Protein AF-A0A4U9RCS9-F1 (afdb_monomer_lite)

Organism: Hathewaya histolytica (NCBI:txid1498)

Structure (mmCIF, N/CA/C/O backbone):
data_AF-A0A4U9RCS9-F1
#
_entry.id   AF-A0A4U9RCS9-F1
#
loop_
_atom_site.group_PDB
_atom_site.id
_atom_site.type_symbol
_atom_site.label_atom_id
_atom_site.label_alt_id
_atom_site.label_comp_id
_atom_site.label_asym_id
_atom_site.label_entity_id
_atom_site.label_seq_id
_atom_site.pdbx_PDB_ins_code
_atom_site.Cartn_x
_atom_site.Cartn_y
_atom_site.Cartn_z
_atom_site.occupancy
_atom_site.B_iso_or_equiv
_atom_site.auth_seq_id
_atom_site.auth_comp_id
_atom_site.auth_asym_id
_atom_site.auth_atom_id
_atom_site.pdbx_PDB_model_num
ATOM 1 N N . MET A 1 1 ? -18.774 -8.034 13.179 1.00 55.34 1 MET A N 1
ATOM 2 C CA . MET A 1 1 ? -17.361 -7.604 13.292 1.00 55.34 1 MET A CA 1
ATOM 3 C C . MET A 1 1 ? -17.149 -6.512 12.253 1.00 55.34 1 MET A C 1
ATOM 5 O O . MET A 1 1 ? -17.147 -6.824 11.071 1.00 55.34 1 MET A O 1
ATOM 9 N N . TYR A 1 2 ? -17.124 -5.246 12.668 1.00 74.62 2 TYR A N 1
ATOM 10 C CA . TYR A 1 2 ? -17.143 -4.103 11.748 1.00 74.62 2 TYR A CA 1
ATOM 11 C C . TYR A 1 2 ? -15.723 -3.594 11.499 1.00 74.62 2 TYR A C 1
ATOM 13 O O . TYR A 1 2 ? -14.962 -3.400 12.447 1.00 74.62 2 TYR A O 1
ATOM 21 N N . LEU A 1 3 ? -15.361 -3.390 10.230 1.00 84.31 3 LEU A N 1
ATOM 22 C CA . LEU A 1 3 ? -14.162 -2.628 9.894 1.00 84.31 3 LEU A CA 1
ATOM 23 C C . LEU A 1 3 ? -14.387 -1.153 10.254 1.00 84.31 3 LEU A C 1
ATOM 25 O O . LEU A 1 3 ? -15.476 -0.627 10.021 1.00 84.31 3 LEU A O 1
ATOM 29 N N . PRO A 1 4 ? -13.371 -0.465 10.793 1.00 87.31 4 PRO A N 1
ATOM 30 C CA . PRO A 1 4 ? -13.466 0.963 11.029 1.00 87.31 4 PRO A CA 1
ATOM 31 C C . PRO A 1 4 ? -13.639 1.707 9.701 1.00 87.31 4 PRO A C 1
ATOM 33 O O . PRO A 1 4 ? -12.878 1.474 8.762 1.00 87.31 4 PRO A O 1
ATOM 36 N N . LEU A 1 5 ? -14.592 2.642 9.638 1.00 89.12 5 LEU A N 1
ATOM 37 C CA . LEU A 1 5 ? -14.933 3.375 8.411 1.00 89.12 5 LEU A CA 1
ATOM 38 C C . LEU A 1 5 ? -13.709 4.058 7.776 1.00 89.12 5 LEU A C 1
ATOM 40 O O . LEU A 1 5 ? -13.534 4.024 6.563 1.00 89.12 5 LEU A O 1
ATOM 44 N N . PHE A 1 6 ? -12.807 4.601 8.602 1.00 90.94 6 PHE A N 1
ATOM 45 C CA . PHE A 1 6 ? -11.592 5.260 8.121 1.00 90.94 6 PHE A CA 1
ATOM 46 C C . PHE A 1 6 ? -10.667 4.324 7.330 1.00 90.94 6 PHE A C 1
ATOM 48 O O . PHE A 1 6 ? -9.943 4.797 6.462 1.00 90.94 6 PHE A O 1
ATOM 55 N N . SER A 1 7 ? -10.679 3.009 7.592 1.00 92.44 7 SER A N 1
ATOM 56 C CA . SER A 1 7 ? -9.829 2.046 6.871 1.00 92.44 7 SER A CA 1
ATOM 57 C C . SER A 1 7 ? -10.196 1.930 5.390 1.00 92.44 7 SER A C 1
ATOM 59 O O . SER A 1 7 ? -9.321 1.675 4.566 1.00 92.44 7 SER A O 1
ATOM 61 N N . ILE A 1 8 ? -11.459 2.196 5.043 1.00 93.44 8 ILE A N 1
ATOM 62 C CA . ILE A 1 8 ? -11.970 2.134 3.669 1.00 93.44 8 ILE A CA 1
ATOM 63 C C . ILE A 1 8 ? -11.249 3.154 2.784 1.00 93.44 8 ILE A C 1
ATOM 65 O O . ILE A 1 8 ? -10.861 2.829 1.666 1.00 93.44 8 ILE A O 1
ATOM 69 N N . LEU A 1 9 ? -10.991 4.356 3.304 1.00 94.62 9 LEU A N 1
ATOM 70 C CA . LEU A 1 9 ? -10.298 5.413 2.567 1.00 94.62 9 LEU A CA 1
ATOM 71 C C . LEU A 1 9 ? -8.881 4.980 2.153 1.00 94.62 9 LEU A C 1
ATOM 73 O O . LEU A 1 9 ? -8.484 5.175 1.009 1.00 94.62 9 LEU A O 1
ATOM 77 N N . PHE A 1 10 ? -8.145 4.313 3.045 1.00 94.69 10 PHE A N 1
ATOM 78 C CA . PHE A 1 10 ? -6.808 3.784 2.751 1.00 94.69 10 PHE A CA 1
ATOM 79 C C . PHE A 1 10 ? -6.833 2.635 1.735 1.00 94.69 10 PHE A C 1
ATOM 81 O O . PHE A 1 10 ? -5.953 2.539 0.881 1.00 94.69 10 PHE A O 1
ATOM 88 N N . ILE A 1 11 ? -7.857 1.780 1.800 1.00 94.31 11 ILE A N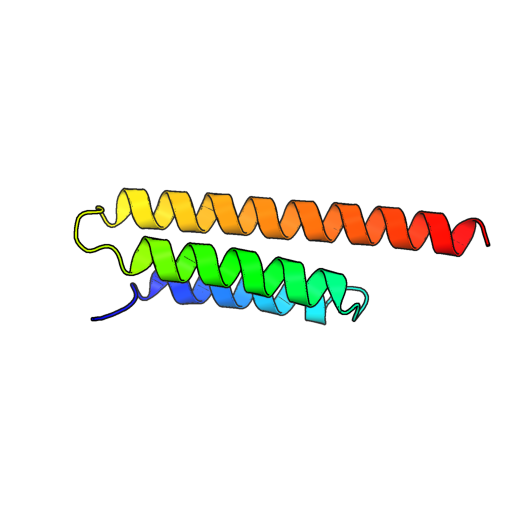 1
ATOM 89 C CA . ILE A 1 11 ? -8.053 0.694 0.832 1.00 94.31 11 ILE A CA 1
ATOM 90 C C . ILE A 1 11 ? -8.316 1.269 -0.563 1.00 94.31 11 ILE A C 1
ATOM 92 O O . ILE A 1 11 ? -7.690 0.825 -1.522 1.00 94.31 11 ILE A O 1
ATOM 96 N N . ILE A 1 12 ? -9.176 2.287 -0.676 1.00 95.06 12 ILE A N 1
ATOM 97 C CA . ILE A 1 12 ? -9.453 2.967 -1.951 1.00 95.06 12 ILE A CA 1
ATOM 98 C C . ILE A 1 12 ? -8.169 3.566 -2.533 1.00 95.06 12 ILE A C 1
ATOM 100 O O . ILE A 1 12 ? -7.889 3.353 -3.710 1.00 95.06 12 ILE A O 1
ATOM 104 N N . ILE A 1 13 ? -7.357 4.245 -1.712 1.00 93.94 13 ILE A N 1
ATOM 105 C CA . ILE A 1 13 ? -6.063 4.787 -2.156 1.00 93.94 13 ILE A CA 1
ATOM 106 C C . ILE A 1 13 ? -5.192 3.678 -2.757 1.00 93.94 13 ILE A C 1
ATOM 108 O O . ILE A 1 13 ? -4.683 3.844 -3.859 1.00 93.94 13 ILE A O 1
ATOM 112 N N . LEU A 1 14 ? -5.054 2.533 -2.081 1.00 93.44 14 LEU A N 1
ATOM 113 C CA . LEU A 1 14 ? -4.229 1.421 -2.568 1.00 93.44 14 LEU A CA 1
ATOM 114 C C . LEU A 1 14 ? -4.770 0.757 -3.843 1.00 93.44 14 LEU A C 1
ATOM 116 O O . LEU A 1 14 ? -3.973 0.231 -4.615 1.00 93.44 14 LEU A O 1
ATOM 120 N N . ILE A 1 15 ? -6.084 0.783 -4.081 1.00 93.62 15 ILE A N 1
ATOM 121 C CA . ILE A 1 15 ? -6.696 0.287 -5.327 1.00 93.62 15 ILE A CA 1
ATOM 122 C C . ILE A 1 15 ? -6.468 1.266 -6.483 1.00 93.62 15 ILE A C 1
ATOM 124 O O . ILE A 1 15 ? -6.244 0.832 -7.609 1.00 93.62 15 ILE A O 1
ATOM 128 N N . LEU A 1 16 ? -6.479 2.575 -6.225 1.00 91.56 16 LEU A N 1
ATOM 129 C CA . LEU A 1 16 ? -6.237 3.578 -7.268 1.00 91.56 16 LEU A CA 1
ATOM 130 C C . LEU A 1 16 ? -4.815 3.505 -7.836 1.00 91.56 16 LEU A C 1
ATOM 132 O O . LEU A 1 16 ? -4.605 3.833 -8.997 1.00 91.56 16 LEU A O 1
ATOM 136 N N . VAL A 1 17 ? -3.841 3.046 -7.049 1.00 89.38 17 VAL A N 1
ATOM 137 C CA . VAL A 1 17 ? -2.438 2.941 -7.478 1.00 89.38 17 VAL A CA 1
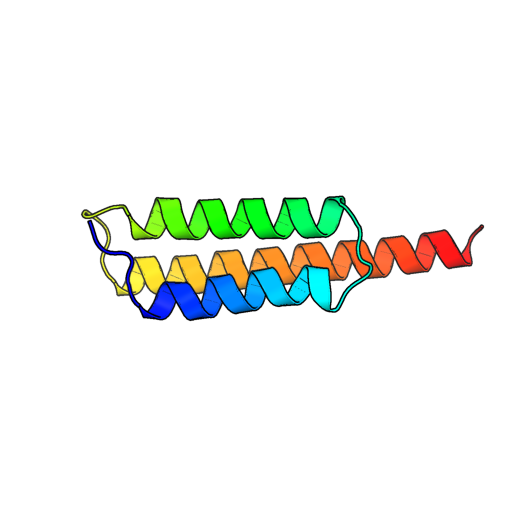ATOM 138 C C . VAL A 1 17 ? -2.244 2.057 -8.719 1.00 89.38 17 VAL A C 1
ATOM 140 O O . VAL A 1 17 ? -1.715 2.567 -9.702 1.00 89.38 17 VAL A O 1
ATOM 143 N N . PRO A 1 18 ? -2.645 0.771 -8.736 1.00 87.12 18 PRO A N 1
ATOM 144 C CA . PRO A 1 18 ? -2.503 -0.075 -9.917 1.00 87.12 18 PRO A CA 1
ATOM 145 C C . PRO A 1 18 ? -3.368 0.383 -11.093 1.00 87.12 18 PRO A C 1
ATOM 147 O O . PRO A 1 18 ? -2.996 0.109 -12.225 1.00 87.12 18 PRO A O 1
ATOM 150 N N . VAL A 1 19 ? -4.476 1.090 -10.842 1.00 87.06 19 VAL A N 1
ATOM 151 C CA . VAL A 1 19 ? -5.345 1.656 -11.891 1.00 87.06 19 VAL A CA 1
ATOM 152 C C . VAL A 1 19 ? -4.689 2.853 -12.589 1.00 87.06 19 VAL A C 1
ATOM 154 O O . VAL A 1 19 ? -4.860 3.043 -13.786 1.00 87.06 19 VAL A O 1
ATOM 157 N N . LEU A 1 20 ? -3.944 3.676 -11.847 1.00 83.88 20 LEU A N 1
ATOM 158 C CA . LEU A 1 20 ? -3.259 4.862 -12.380 1.00 83.88 20 LEU A CA 1
ATOM 159 C C . LEU A 1 20 ? -1.821 4.580 -12.845 1.00 83.88 20 LEU A C 1
ATOM 161 O O . LEU A 1 20 ? -1.179 5.453 -13.428 1.00 83.88 20 LEU A O 1
ATOM 165 N N . SER A 1 21 ? -1.289 3.399 -12.541 1.00 78.31 21 SER A N 1
ATOM 166 C CA . SER A 1 21 ? 0.058 2.971 -12.919 1.00 78.31 21 SER A CA 1
ATOM 167 C C . SER A 1 21 ? 0.014 2.071 -14.158 1.00 78.31 21 SER A C 1
ATOM 169 O O . SER A 1 21 ? -1.046 1.812 -14.718 1.00 78.31 21 SER A O 1
ATOM 171 N N . ILE A 1 22 ? 1.172 1.563 -14.588 1.00 69.75 22 ILE A N 1
ATOM 172 C CA . ILE A 1 22 ? 1.239 0.449 -15.541 1.00 69.75 22 ILE A CA 1
ATOM 173 C C . ILE A 1 22 ? 0.361 -0.674 -14.978 1.00 69.75 22 ILE A C 1
ATOM 175 O O . ILE A 1 22 ? 0.614 -1.113 -13.854 1.00 69.75 22 ILE A O 1
ATOM 179 N N . GLU A 1 23 ? -0.652 -1.125 -15.727 1.00 70.88 23 GLU A N 1
ATOM 180 C CA . GLU A 1 23 ? -1.590 -2.197 -15.345 1.00 70.88 23 GLU A CA 1
ATOM 181 C C . GLU A 1 23 ? -0.890 -3.570 -15.289 1.00 70.88 23 GLU A C 1
ATOM 183 O O . GLU A 1 23 ? -1.235 -4.538 -15.963 1.00 70.88 23 GLU A O 1
ATOM 188 N N . ALA A 1 24 ? 0.155 -3.662 -14.477 1.00 82.12 24 ALA A N 1
ATOM 189 C CA . ALA A 1 24 ? 0.941 -4.851 -14.270 1.00 82.12 24 ALA A CA 1
ATOM 190 C C . ALA A 1 24 ? 0.344 -5.655 -13.116 1.00 82.12 24 ALA A C 1
ATOM 192 O O . ALA A 1 24 ? 0.061 -5.132 -12.032 1.00 82.12 24 ALA A O 1
ATOM 193 N N . VAL A 1 25 ? 0.255 -6.969 -13.324 1.00 88.00 25 VAL A N 1
ATOM 194 C CA . VAL A 1 25 ? -0.175 -7.950 -12.313 1.00 88.00 25 VAL A CA 1
ATOM 195 C C . VAL A 1 25 ? 0.606 -7.789 -11.002 1.00 88.00 25 VAL A C 1
ATOM 197 O O . VAL A 1 25 ? 0.054 -7.957 -9.912 1.00 88.00 25 VAL A O 1
ATOM 200 N N . THR A 1 26 ? 1.879 -7.400 -11.084 1.00 89.12 26 THR A N 1
ATOM 201 C CA . THR A 1 26 ? 2.732 -7.154 -9.917 1.00 89.12 26 THR A CA 1
ATOM 202 C C . THR A 1 26 ? 2.221 -6.008 -9.042 1.00 89.12 26 THR A C 1
ATOM 204 O O . THR A 1 26 ? 2.163 -6.167 -7.824 1.00 89.12 26 THR A O 1
ATOM 207 N N . ILE A 1 27 ? 1.799 -4.880 -9.626 1.00 90.94 27 ILE A N 1
ATOM 208 C CA . ILE A 1 27 ? 1.314 -3.721 -8.852 1.00 90.94 27 ILE A CA 1
ATOM 209 C C . ILE A 1 27 ? -0.021 -4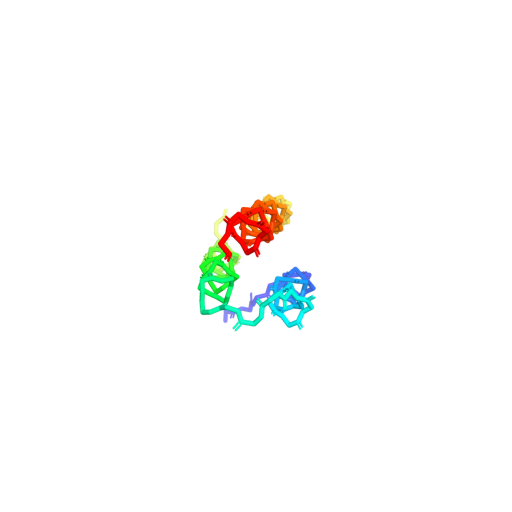.058 -8.186 1.00 90.94 27 ILE A C 1
ATOM 211 O O . ILE A 1 27 ? -0.210 -3.777 -7.003 1.00 90.94 27 ILE A O 1
ATOM 215 N N . TRP A 1 28 ? -0.904 -4.766 -8.896 1.00 93.12 28 TRP A N 1
ATOM 216 C CA . TRP A 1 28 ? -2.138 -5.302 -8.315 1.00 93.12 28 TRP A CA 1
ATOM 217 C C . TRP A 1 28 ? -1.863 -6.214 -7.116 1.00 93.12 28 TRP A C 1
ATOM 219 O O . TRP A 1 28 ? -2.488 -6.071 -6.065 1.00 93.12 28 TRP A O 1
ATOM 229 N N . SER A 1 29 ? -0.885 -7.112 -7.243 1.00 93.19 29 SER A N 1
ATOM 230 C CA . SER A 1 29 ? -0.510 -8.050 -6.180 1.00 93.19 29 SER A CA 1
ATOM 231 C C . SER A 1 29 ? 0.035 -7.325 -4.945 1.00 93.19 29 SER A C 1
ATOM 233 O O . SER A 1 29 ? -0.332 -7.660 -3.815 1.00 93.19 29 SER A O 1
ATOM 235 N N . ILE A 1 30 ? 0.854 -6.288 -5.151 1.00 92.88 30 ILE A N 1
ATOM 236 C CA . ILE A 1 30 ? 1.361 -5.411 -4.087 1.00 92.88 30 ILE A CA 1
ATOM 237 C C . ILE A 1 30 ? 0.192 -4.728 -3.364 1.00 92.88 30 ILE A C 1
ATOM 239 O O . ILE A 1 30 ? 0.097 -4.816 -2.135 1.00 92.88 30 ILE A O 1
ATOM 243 N N . SER A 1 31 ? -0.730 -4.102 -4.098 1.00 94.19 31 SER A N 1
ATOM 244 C CA . SER A 1 31 ? -1.887 -3.427 -3.502 1.00 94.19 31 SER A CA 1
ATOM 245 C C . SER A 1 31 ? -2.774 -4.379 -2.703 1.00 94.19 31 SER A C 1
ATOM 247 O O . SER A 1 31 ? -3.098 -4.089 -1.549 1.00 94.19 31 SER A O 1
ATOM 249 N N . ILE A 1 32 ? -3.110 -5.546 -3.261 1.00 95.38 32 ILE A N 1
ATOM 250 C CA . ILE A 1 32 ? -3.927 -6.563 -2.580 1.00 95.38 32 ILE A CA 1
ATOM 251 C C . ILE A 1 32 ? -3.248 -7.028 -1.285 1.00 95.38 32 ILE A C 1
ATOM 253 O O . ILE A 1 32 ? -3.907 -7.145 -0.248 1.00 95.38 32 ILE A O 1
ATOM 257 N N . TYR A 1 33 ? -1.931 -7.240 -1.306 1.00 96.12 33 TYR A N 1
ATOM 258 C CA . TYR A 1 33 ? -1.172 -7.654 -0.127 1.00 96.12 33 TYR A CA 1
ATOM 259 C C . TYR A 1 33 ? -1.251 -6.630 1.019 1.00 96.12 33 TYR A C 1
ATOM 261 O O . TYR A 1 33 ? -1.499 -6.999 2.175 1.00 96.12 33 TYR A O 1
ATOM 269 N N . PHE A 1 34 ? -1.080 -5.339 0.721 1.00 96.12 34 PHE A N 1
ATOM 270 C CA . PHE A 1 34 ? -1.165 -4.289 1.741 1.00 96.12 34 PHE A CA 1
ATOM 271 C C . PHE A 1 34 ? -2.602 -4.051 2.221 1.00 96.12 34 PHE A C 1
ATOM 273 O O . PHE A 1 34 ? -2.813 -3.861 3.422 1.00 96.12 34 PHE A O 1
ATOM 280 N N . ILE A 1 35 ? -3.599 -4.162 1.338 1.00 95.94 35 ILE A N 1
ATOM 281 C CA . ILE A 1 35 ? -5.023 -4.136 1.711 1.00 95.94 35 ILE A CA 1
ATOM 282 C C . ILE A 1 35 ? -5.345 -5.281 2.678 1.00 95.94 35 ILE A C 1
ATOM 284 O O . ILE A 1 35 ? -5.947 -5.053 3.730 1.00 95.94 35 ILE A O 1
ATOM 288 N N . TYR A 1 36 ? -4.885 -6.499 2.385 1.00 95.69 36 TYR A N 1
ATOM 289 C CA . TYR A 1 36 ? -5.056 -7.648 3.274 1.00 95.69 36 TYR A CA 1
ATOM 290 C C . TYR A 1 36 ? -4.446 -7.393 4.660 1.00 95.69 36 TYR A C 1
ATOM 292 O O . TYR A 1 36 ? -5.092 -7.667 5.676 1.00 95.69 36 TYR A O 1
ATOM 300 N N . LYS A 1 37 ? -3.241 -6.809 4.729 1.00 94.88 37 LYS A N 1
ATOM 301 C CA . LYS A 1 37 ? -2.624 -6.419 6.008 1.00 94.88 37 LYS A CA 1
ATOM 302 C C . LYS A 1 37 ? -3.467 -5.407 6.781 1.00 94.88 37 LYS A C 1
ATOM 304 O O . LYS A 1 37 ? -3.643 -5.585 7.988 1.00 94.88 37 LYS A O 1
ATOM 309 N N . ILE A 1 38 ? -4.003 -4.386 6.110 1.00 94.56 38 ILE A N 1
ATOM 310 C CA . ILE A 1 38 ? -4.879 -3.380 6.731 1.00 94.56 38 ILE A CA 1
ATOM 311 C C . ILE A 1 38 ? -6.129 -4.045 7.308 1.00 94.56 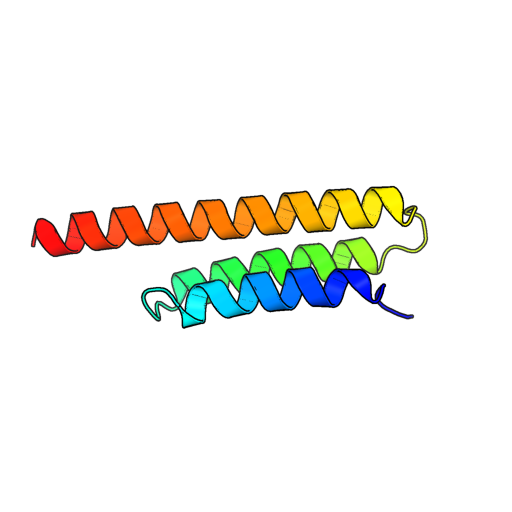38 ILE A C 1
ATOM 313 O O . ILE A 1 38 ? -6.443 -3.838 8.482 1.00 94.56 38 ILE A O 1
ATOM 317 N N . ILE A 1 39 ? -6.807 -4.880 6.518 1.00 94.38 39 ILE A N 1
ATOM 318 C CA . ILE A 1 39 ? -8.034 -5.567 6.937 1.00 94.38 39 ILE A CA 1
ATOM 319 C C . ILE A 1 39 ? -7.756 -6.482 8.130 1.00 94.38 39 ILE A C 1
ATOM 321 O O . ILE A 1 39 ? -8.467 -6.416 9.137 1.00 94.38 39 ILE A O 1
ATOM 325 N N . LYS A 1 40 ? -6.698 -7.297 8.051 1.00 93.75 40 LYS A N 1
ATOM 326 C CA . LYS A 1 40 ? -6.312 -8.222 9.122 1.00 93.75 40 LYS A CA 1
ATOM 327 C C . LYS A 1 40 ? -6.017 -7.480 10.425 1.00 93.75 40 LYS A C 1
ATOM 329 O O . LYS A 1 40 ? -6.485 -7.907 11.475 1.00 93.75 40 LYS A O 1
ATOM 334 N N . TYR A 1 41 ? -5.295 -6.360 10.358 1.00 92.81 41 TYR A N 1
ATOM 335 C CA . TYR A 1 41 ? -4.956 -5.568 11.542 1.00 92.81 41 TYR A CA 1
ATOM 336 C C . TYR A 1 41 ? -6.168 -4.822 12.119 1.00 92.81 41 TYR A C 1
ATOM 338 O O . TYR A 1 41 ? -6.351 -4.763 13.331 1.00 92.81 41 TYR A O 1
ATOM 346 N N . CYS A 1 42 ? -7.036 -4.273 11.267 1.00 92.12 42 CYS A N 1
ATOM 347 C CA . CYS A 1 42 ? -8.223 -3.545 11.716 1.00 92.12 42 CYS A CA 1
ATOM 348 C C . CYS A 1 42 ? -9.279 -4.452 12.361 1.00 92.12 42 CYS A C 1
ATOM 350 O O . CYS A 1 42 ? -10.041 -3.986 13.217 1.00 92.12 42 CYS A O 1
ATOM 352 N N . LYS A 1 43 ? -9.310 -5.731 11.968 1.00 90.81 43 LYS A N 1
ATOM 353 C CA . LYS A 1 43 ? -10.201 -6.754 12.523 1.00 90.81 43 LYS A CA 1
ATOM 354 C C . LYS A 1 43 ? -9.814 -7.172 13.948 1.00 90.81 43 LYS A C 1
ATOM 356 O O . LYS A 1 43 ? -10.666 -7.686 14.659 1.00 90.81 43 LYS A O 1
ATOM 361 N N . ASP A 1 44 ? -8.582 -6.925 14.390 1.00 89.00 44 ASP A N 1
ATOM 362 C CA . ASP A 1 44 ? -8.153 -7.225 15.760 1.00 89.00 44 ASP A CA 1
ATOM 363 C C . ASP A 1 44 ? -8.891 -6.326 16.775 1.00 89.00 44 ASP A C 1
ATOM 365 O O . ASP A 1 44 ? -8.806 -5.094 16.724 1.00 89.00 44 ASP A O 1
ATOM 369 N N . THR A 1 45 ? -9.666 -6.929 17.679 1.00 82.56 45 THR A N 1
ATOM 370 C CA . THR A 1 45 ? -10.461 -6.216 18.695 1.00 82.56 45 THR A CA 1
ATOM 371 C C . THR A 1 45 ? -9.627 -5.738 19.877 1.00 82.56 45 THR A C 1
ATOM 373 O O . THR A 1 45 ? -10.070 -4.842 20.588 1.00 82.56 45 THR A O 1
ATOM 376 N N . ASN A 1 46 ? -8.418 -6.273 20.061 1.00 86.81 46 ASN A N 1
ATOM 377 C CA . ASN A 1 46 ? -7.535 -5.907 21.172 1.00 86.81 46 ASN A CA 1
ATOM 378 C C . ASN A 1 46 ? -6.743 -4.617 20.900 1.00 86.81 46 ASN A C 1
ATOM 380 O O . ASN A 1 46 ? -6.054 -4.106 21.779 1.00 86.81 46 ASN A O 1
ATOM 384 N N . LYS A 1 47 ? -6.822 -4.090 19.674 1.00 88.06 47 LYS A N 1
ATOM 385 C CA . LYS A 1 47 ? -6.092 -2.903 19.218 1.00 88.06 47 LYS A CA 1
ATOM 386 C C . LYS A 1 47 ? -6.941 -1.645 19.335 1.00 88.06 47 LYS A C 1
ATOM 388 O O . LYS A 1 47 ? -8.099 -1.622 18.910 1.00 88.06 47 LYS A O 1
ATOM 393 N N . SER A 1 48 ? -6.335 -0.558 19.807 1.00 90.44 48 SER A N 1
ATOM 394 C CA . SER A 1 48 ? -7.004 0.747 19.839 1.00 90.44 48 SER A CA 1
ATOM 395 C C . SER A 1 48 ? -7.188 1.328 18.429 1.00 90.44 48 SER A C 1
ATOM 397 O O . SER A 1 48 ? -6.415 1.046 17.508 1.00 90.44 48 SER A O 1
ATOM 399 N N . ASN A 1 49 ? -8.175 2.211 18.247 1.00 88.81 49 ASN A N 1
ATOM 400 C CA . ASN A 1 49 ? -8.393 2.888 16.960 1.00 88.81 49 ASN A CA 1
ATOM 401 C C . ASN A 1 49 ? -7.177 3.716 16.510 1.00 88.81 49 ASN A C 1
ATOM 403 O O . ASN A 1 49 ? -6.908 3.803 15.313 1.00 88.81 49 ASN A O 1
ATOM 407 N N . LYS A 1 50 ? -6.404 4.271 17.454 1.00 91.19 50 LYS A N 1
ATOM 408 C CA . LYS A 1 50 ? -5.177 5.028 17.164 1.00 91.19 50 LYS A CA 1
ATOM 409 C C . LYS A 1 50 ? -4.086 4.133 16.565 1.00 91.19 50 LYS A C 1
ATOM 411 O O . LYS A 1 50 ? -3.429 4.522 15.602 1.00 91.19 50 LYS A O 1
ATOM 416 N N . GLU A 1 51 ? -3.919 2.924 17.095 1.00 92.88 51 GLU A N 1
ATOM 417 C CA . GLU A 1 51 ? -2.970 1.939 16.558 1.00 92.88 51 GLU A CA 1
ATOM 418 C C . GLU A 1 51 ? -3.396 1.428 15.183 1.00 92.88 51 GLU A C 1
ATOM 420 O O . GLU A 1 51 ? -2.566 1.327 14.278 1.00 92.88 51 GLU A O 1
ATOM 425 N N . LYS A 1 52 ? -4.696 1.166 15.003 1.00 93.00 52 LYS A N 1
ATOM 426 C CA . LYS A 1 52 ? -5.263 0.777 13.705 1.00 93.00 52 LYS A CA 1
ATOM 427 C C . LYS A 1 52 ? -5.009 1.849 12.652 1.00 93.00 52 LYS A C 1
ATOM 429 O O . LYS A 1 52 ? -4.511 1.529 11.578 1.00 93.00 52 LYS A O 1
ATOM 434 N N . LEU A 1 53 ? -5.260 3.118 12.981 1.00 93.69 53 LEU A N 1
ATOM 435 C CA . LEU A 1 53 ? -4.990 4.242 12.086 1.00 93.69 53 LEU A CA 1
ATOM 436 C C . LEU A 1 53 ? -3.504 4.333 11.718 1.00 93.69 53 LEU A C 1
ATOM 438 O O . LEU A 1 53 ? -3.175 4.444 10.538 1.00 93.69 53 LEU A O 1
ATOM 442 N N . LYS A 1 54 ? -2.602 4.222 12.704 1.00 94.50 54 LYS A N 1
ATOM 443 C CA . LYS A 1 54 ? -1.151 4.220 12.461 1.00 94.50 54 LYS A CA 1
ATOM 444 C C . LYS A 1 54 ? -0.755 3.112 11.482 1.00 94.50 54 LYS A C 1
ATOM 446 O O . LYS A 1 54 ? 0.009 3.360 10.554 1.00 94.50 54 LYS A O 1
ATOM 451 N N . MET A 1 55 ? -1.300 1.909 11.651 1.00 93.56 55 MET A N 1
ATOM 452 C CA . MET A 1 55 ? -1.029 0.795 10.742 1.00 93.56 55 MET A CA 1
ATOM 453 C C . MET A 1 55 ? -1.636 0.983 9.354 1.00 93.56 55 MET A C 1
ATOM 455 O O . MET A 1 55 ? -0.994 0.593 8.378 1.00 93.56 55 MET A O 1
ATOM 459 N N . CYS A 1 56 ? -2.819 1.588 9.234 1.00 94.94 56 CYS A N 1
ATOM 460 C CA . CYS A 1 56 ? -3.375 1.958 7.933 1.00 94.94 56 CYS A CA 1
ATOM 461 C C . CYS A 1 56 ? -2.434 2.907 7.187 1.00 94.94 56 CYS A C 1
ATOM 463 O O . CYS A 1 56 ? -2.090 2.639 6.037 1.00 94.94 56 CYS A O 1
ATOM 465 N N . ILE A 1 57 ? -1.957 3.960 7.859 1.00 95.94 57 ILE A N 1
ATOM 466 C CA . ILE A 1 57 ? -1.025 4.934 7.277 1.00 95.94 57 ILE A CA 1
ATOM 467 C C . ILE A 1 57 ? 0.268 4.239 6.843 1.00 95.94 57 ILE A C 1
ATOM 469 O O . ILE A 1 57 ? 0.658 4.361 5.687 1.00 95.94 57 ILE A O 1
ATOM 473 N N . ILE A 1 58 ? 0.897 3.454 7.726 1.00 96.62 58 ILE A N 1
ATOM 474 C CA . ILE A 1 58 ? 2.164 2.768 7.423 1.00 96.62 58 ILE A CA 1
ATOM 475 C C . ILE A 1 58 ? 2.019 1.830 6.221 1.00 96.62 58 ILE A C 1
ATOM 477 O O . ILE A 1 58 ? 2.830 1.892 5.302 1.00 96.62 58 ILE A O 1
ATOM 481 N N . ASN A 1 59 ? 0.993 0.973 6.194 1.00 95.25 59 ASN A N 1
ATOM 482 C CA . ASN A 1 59 ? 0.809 0.040 5.078 1.00 95.25 59 ASN A CA 1
ATOM 483 C C . ASN A 1 59 ? 0.467 0.760 3.770 1.00 95.25 59 ASN A C 1
ATOM 485 O O . ASN A 1 59 ? 0.889 0.310 2.710 1.00 95.25 59 ASN A O 1
ATOM 489 N N . THR A 1 60 ? -0.254 1.880 3.837 1.00 95.75 60 THR A N 1
ATOM 490 C CA . THR A 1 60 ? -0.563 2.688 2.650 1.00 95.75 60 THR A CA 1
ATOM 491 C C . THR A 1 60 ? 0.696 3.338 2.093 1.00 95.75 60 THR A C 1
ATOM 493 O O . THR A 1 60 ? 0.963 3.219 0.902 1.00 95.75 60 THR A O 1
ATOM 496 N N . VAL A 1 61 ? 1.506 3.962 2.956 1.00 96.62 61 VAL A N 1
ATOM 497 C CA . VAL A 1 61 ? 2.791 4.560 2.566 1.00 96.62 61 VAL A CA 1
ATOM 498 C C . VAL A 1 61 ? 3.701 3.500 1.953 1.00 96.62 61 VAL A C 1
ATOM 500 O O . VAL A 1 61 ? 4.193 3.710 0.852 1.00 96.62 61 VAL A O 1
ATOM 503 N N . LEU A 1 62 ? 3.857 2.339 2.597 1.00 95.62 62 LEU A N 1
ATOM 504 C CA . LEU A 1 62 ? 4.667 1.247 2.054 1.00 95.62 62 LEU A CA 1
ATOM 505 C C . LEU A 1 62 ? 4.145 0.767 0.693 1.00 95.62 62 LEU A C 1
ATOM 507 O O . LEU A 1 62 ? 4.929 0.665 -0.246 1.00 95.62 62 LEU A O 1
ATOM 511 N N . GLY A 1 63 ? 2.839 0.517 0.554 1.00 94.31 63 GLY A N 1
ATOM 512 C CA . GLY A 1 63 ? 2.247 0.087 -0.717 1.00 94.31 63 GLY A CA 1
ATOM 513 C C . GLY A 1 63 ? 2.475 1.088 -1.853 1.00 94.31 63 GLY A C 1
ATOM 514 O O . GLY A 1 63 ? 2.844 0.691 -2.961 1.00 94.31 63 GLY A O 1
ATOM 515 N N . LEU A 1 64 ? 2.348 2.385 -1.560 1.00 93.62 64 LEU A N 1
ATOM 516 C CA . LEU A 1 64 ? 2.668 3.462 -2.498 1.00 93.62 64 LEU A CA 1
ATOM 517 C C . LEU A 1 64 ? 4.155 3.467 -2.871 1.00 93.62 64 LEU A C 1
ATOM 519 O O . LEU A 1 64 ? 4.485 3.530 -4.054 1.00 93.62 64 LEU A O 1
ATOM 523 N N . SER A 1 65 ? 5.055 3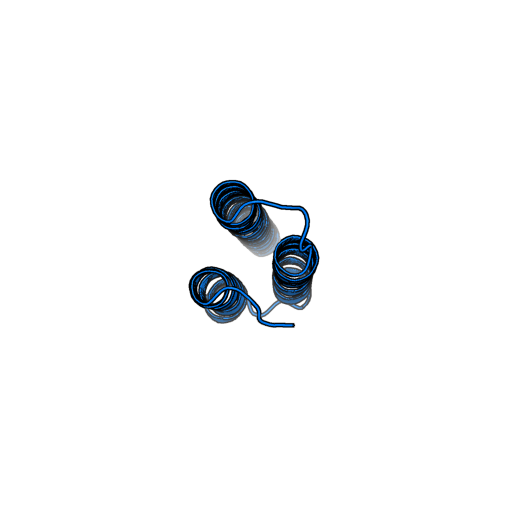.353 -1.889 1.00 94.12 65 SER A N 1
ATOM 524 C CA . SER A 1 65 ? 6.503 3.323 -2.125 1.00 94.12 65 SER A CA 1
ATOM 525 C C . SER A 1 65 ? 6.916 2.149 -3.014 1.00 94.12 65 SER A C 1
ATOM 527 O O . SER A 1 65 ? 7.649 2.346 -3.979 1.00 94.12 65 SER A O 1
ATOM 529 N N . PHE A 1 66 ? 6.416 0.940 -2.735 1.00 93.38 66 PHE A N 1
ATOM 530 C CA . PHE A 1 66 ? 6.699 -0.243 -3.554 1.00 93.38 66 PHE A CA 1
ATOM 531 C C . PHE A 1 66 ? 6.198 -0.076 -4.990 1.00 93.38 66 PHE A C 1
ATOM 533 O O . PHE A 1 66 ? 6.905 -0.429 -5.932 1.00 93.38 66 PHE A O 1
ATOM 540 N N . SER A 1 67 ? 5.009 0.501 -5.161 1.00 90.69 67 SER A N 1
ATOM 541 C CA . SER A 1 67 ? 4.433 0.736 -6.486 1.00 90.69 67 SER A CA 1
ATOM 542 C C . SER A 1 67 ? 5.222 1.779 -7.279 1.00 90.69 67 SER A C 1
ATOM 544 O O . SER A 1 67 ? 5.479 1.574 -8.462 1.00 90.69 67 SER A O 1
ATOM 546 N N . LEU A 1 68 ? 5.672 2.860 -6.631 1.00 90.94 68 LEU A N 1
ATOM 547 C CA . LEU A 1 68 ? 6.537 3.870 -7.250 1.00 90.94 68 LEU A CA 1
ATOM 548 C C . LEU A 1 68 ? 7.881 3.280 -7.684 1.00 90.94 68 LEU A C 1
ATOM 550 O O . LEU A 1 68 ? 8.301 3.498 -8.818 1.00 90.94 68 LEU A O 1
ATOM 554 N N . ILE A 1 69 ? 8.530 2.503 -6.812 1.00 92.19 69 ILE A N 1
ATOM 555 C CA . ILE A 1 69 ? 9.797 1.831 -7.131 1.00 92.19 69 ILE A CA 1
ATOM 556 C C . ILE A 1 69 ? 9.612 0.897 -8.329 1.00 92.19 69 ILE A C 1
ATOM 558 O O . ILE A 1 69 ? 10.406 0.945 -9.266 1.00 92.19 69 ILE A O 1
ATOM 562 N N . PHE A 1 70 ? 8.548 0.089 -8.332 1.00 90.62 70 PHE A N 1
ATOM 563 C CA . PHE A 1 70 ? 8.254 -0.804 -9.449 1.00 90.62 70 PHE A CA 1
ATOM 564 C C . PHE A 1 70 ? 8.055 -0.030 -10.757 1.00 90.62 70 PHE A C 1
ATOM 566 O O . PHE A 1 70 ? 8.603 -0.417 -11.787 1.00 90.62 70 PHE A O 1
ATOM 573 N N . ASN A 1 71 ? 7.326 1.087 -10.715 1.00 87.62 71 ASN A N 1
ATOM 574 C CA . ASN A 1 71 ? 7.071 1.903 -11.898 1.00 87.62 71 ASN A CA 1
ATOM 575 C C . ASN A 1 71 ? 8.368 2.527 -12.452 1.00 87.62 71 ASN A C 1
ATOM 577 O O . ASN A 1 71 ? 8.614 2.466 -13.655 1.00 87.62 71 ASN A O 1
ATOM 581 N N . ILE A 1 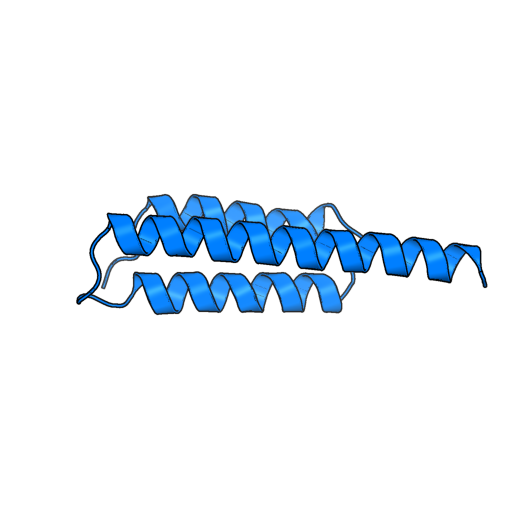72 ? 9.244 3.044 -11.579 1.00 90.12 72 ILE A N 1
ATOM 582 C CA . ILE A 1 72 ? 10.561 3.585 -11.966 1.00 90.12 72 ILE A CA 1
ATOM 583 C C . ILE A 1 72 ? 11.433 2.497 -12.605 1.00 90.12 72 ILE A C 1
ATOM 585 O O . ILE A 1 72 ? 12.016 2.720 -13.666 1.00 90.12 72 ILE A O 1
ATOM 589 N N . ILE A 1 73 ? 11.504 1.312 -11.988 1.00 90.88 73 ILE A N 1
ATOM 590 C CA . ILE A 1 73 ? 12.278 0.180 -12.517 1.00 90.88 73 ILE A CA 1
ATOM 591 C C . ILE A 1 73 ? 11.727 -0.252 -13.879 1.00 90.88 73 ILE A C 1
ATOM 593 O O . ILE A 1 73 ? 12.497 -0.441 -14.817 1.00 90.88 73 ILE A O 1
ATOM 597 N N . SER A 1 74 ? 10.404 -0.363 -14.015 1.00 87.94 74 SER A N 1
ATOM 598 C CA . SER A 1 74 ? 9.771 -0.754 -15.276 1.00 87.94 74 SER A CA 1
ATOM 599 C C . SER A 1 74 ? 10.051 0.251 -16.393 1.00 87.94 74 SER A C 1
ATOM 601 O O . SER A 1 74 ? 10.353 -0.159 -17.511 1.00 87.94 74 SER A O 1
ATOM 603 N N . GLN A 1 75 ? 9.989 1.555 -16.108 1.00 87.50 75 GLN A N 1
ATOM 604 C CA . GLN A 1 75 ? 10.342 2.590 -17.083 1.00 87.50 75 GLN A CA 1
ATOM 605 C C . GLN A 1 75 ? 11.821 2.538 -17.466 1.00 87.50 75 GLN A C 1
ATOM 607 O O . GLN A 1 75 ? 12.155 2.715 -18.635 1.00 87.50 75 GLN A O 1
ATOM 612 N N . TYR A 1 76 ? 12.706 2.279 -16.501 1.00 90.44 76 TYR A N 1
ATOM 613 C CA . TYR A 1 76 ? 14.133 2.138 -16.767 1.00 90.44 76 TYR A CA 1
ATOM 614 C C . TYR A 1 76 ? 14.422 0.945 -17.686 1.00 90.44 76 TYR A C 1
ATOM 616 O O . TYR A 1 76 ? 15.146 1.103 -18.665 1.00 90.44 76 TYR A O 1
ATOM 624 N N . ILE A 1 77 ? 13.810 -0.215 -17.423 1.00 89.00 77 ILE A N 1
ATOM 625 C CA . ILE A 1 77 ? 13.955 -1.418 -18.258 1.00 89.00 77 ILE A CA 1
ATOM 626 C C . ILE A 1 77 ? 13.418 -1.162 -19.671 1.00 89.00 77 ILE A C 1
ATOM 628 O O . ILE A 1 77 ? 14.129 -1.428 -20.634 1.00 89.00 77 ILE A O 1
ATOM 632 N N . ASN A 1 78 ? 12.223 -0.575 -19.798 1.00 85.88 78 ASN A N 1
ATOM 633 C CA . ASN A 1 78 ? 11.621 -0.245 -21.098 1.00 85.88 78 ASN A CA 1
ATOM 634 C C . ASN A 1 78 ? 12.415 0.794 -21.905 1.00 85.88 78 ASN A C 1
ATOM 636 O O . ASN A 1 78 ? 12.171 0.952 -23.092 1.00 85.88 78 ASN A O 1
ATOM 640 N N . LYS A 1 79 ? 13.304 1.564 -21.268 1.00 88.00 79 LYS A N 1
ATOM 641 C CA . LYS A 1 79 ? 14.193 2.504 -21.964 1.00 88.00 79 LYS A CA 1
ATOM 642 C C . LYS A 1 79 ? 15.486 1.833 -22.440 1.00 88.00 79 LYS A C 1
ATOM 644 O O . LYS A 1 79 ? 16.174 2.382 -23.297 1.00 88.00 79 LYS A O 1
ATOM 649 N N . LEU A 1 80 ? 15.857 0.713 -21.824 1.00 85.69 80 LEU A N 1
ATOM 650 C CA . LEU A 1 80 ? 17.129 0.026 -22.041 1.00 85.69 80 LEU A CA 1
ATOM 651 C C . LEU A 1 80 ? 17.040 -1.047 -23.138 1.00 85.69 80 LEU A C 1
ATOM 653 O O . LEU A 1 80 ? 18.059 -1.353 -23.753 1.00 85.69 80 LEU A O 1
ATOM 657 N N . PHE A 1 81 ? 15.839 -1.584 -23.367 1.00 69.12 81 PHE A N 1
ATOM 658 C CA . PHE A 1 81 ? 15.492 -2.548 -24.415 1.00 69.12 81 PHE A CA 1
ATOM 659 C C . PHE A 1 81 ? 14.553 -1.914 -25.437 1.00 69.12 81 PHE A C 1
ATOM 661 O O . PHE A 1 81 ? 14.689 -2.258 -26.632 1.00 69.12 81 PHE A O 1
#

Foldseek 3Di:
DDQDPVLVVLLVLLVVLCVVAPVDPVLVVLSVVLNVVLRVLSPDPVDDPVVSVVSSVVSSVVSNVVSVVVRVVVVVVVVVD

Secondary structure (DSSP, 8-state):
-PPPHHHHHHHHHHHHHHHHS---HHHHHHHHHHHHHHHHHHT-TTS-HHHHHHHHHHHHHHHHHHHHHHHHHHHHHHHH-

Radius of gyration: 14.43 Å; chains: 1; bounding box: 34×14×46 Å

pLDDT: mean 89.98, std 6.95, range [55.34, 96.62]

Sequence (81 aa):
MYLPLFSILFIIILILVPVLSIEAVTIWSISIYFIYKIIKYCKDTNKSNKEKLKMCIINTVLGLSFSLIFNIISQYINKLF